Protein AF-E3FWV7-F1 (afdb_monomer_lite)

pLDDT: mean 89.06, std 5.5, range [59.69, 96.38]

Organism: Stigmatella aurantiaca (strain DW4/3-1) (NCBI:txid378806)

Radius of gyration: 16.83 Å; chains: 1; bounding box: 37×38×39 Å

Foldseek 3Di:
DVVVVVVVVVVVVCCCVVPPVNCLVLVVVLVVVPVCSVVVVVVCVVVVVVVVVVVVVVLVVVVVVDPPVVVVVVVVVVVVVVVVVSVVVVVVVVVVPDD

Sequence (99 aa):
MTLAALAGLRSGALHAVSGPDHLLSLAPLSLRIHRRAWRVGLLWGVGHSLGTLACAAAVVWVASMLELAVLSTWGDRLAGGALLVTGAMGLLRWRAYRP

Secondary structure (DSSP, 8-state):
-HHHHHHHHHHHHHHHHH-HHHHHHHHHHHHHHGGGHHHHHHHHHHHHHHHHHHHHHHHHHHHTTS-HHHHHHHHHHHHHHHHHHHHHHHHHHHHHT--

InterPro domains:
  IPR052776 Chloroplast-associated Reproductive Support & Metal Ion Transport [PTHR33876] (5-91)

Structure (mmCIF, N/CA/C/O backbone):
data_AF-E3FWV7-F1
#
_entry.id   AF-E3FWV7-F1
#
loop_
_atom_site.group_PDB
_atom_site.id
_atom_site.type_symbol
_atom_site.label_atom_id
_atom_site.label_alt_id
_atom_site.label_comp_id
_atom_site.label_asym_id
_atom_site.label_entity_id
_atom_site.label_seq_id
_atom_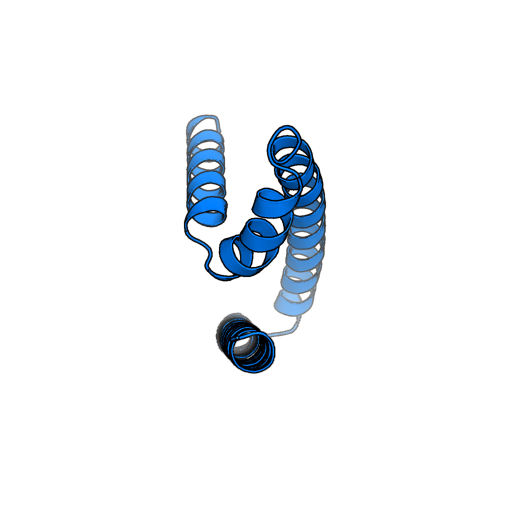site.pdbx_PDB_ins_code
_atom_site.Cartn_x
_atom_site.Cartn_y
_atom_site.Cartn_z
_atom_site.occupancy
_atom_site.B_iso_or_equiv
_atom_site.auth_seq_id
_atom_site.auth_comp_id
_atom_site.auth_asym_id
_atom_site.auth_atom_id
_atom_site.pdbx_PDB_model_num
ATOM 1 N N . MET A 1 1 ? 1.062 18.294 -16.464 1.00 78.44 1 MET A N 1
ATOM 2 C CA . MET A 1 1 ? 1.461 17.841 -15.108 1.00 78.44 1 MET A CA 1
ATOM 3 C C . MET A 1 1 ? 0.286 17.740 -14.132 1.00 78.44 1 MET A C 1
ATOM 5 O O . MET A 1 1 ? 0.198 16.744 -13.431 1.00 78.44 1 MET A O 1
ATOM 9 N N . THR A 1 2 ? -0.651 18.693 -14.114 1.00 90.81 2 THR A N 1
ATOM 10 C CA . THR A 1 2 ? -1.845 18.684 -13.237 1.00 90.81 2 THR A CA 1
ATOM 11 C C . THR A 1 2 ? -2.744 17.450 -13.398 1.00 90.81 2 THR A C 1
ATOM 13 O O . THR A 1 2 ? -3.113 16.829 -12.406 1.00 90.81 2 THR A O 1
ATOM 16 N N . LEU A 1 3 ? -3.043 17.044 -14.637 1.00 93.88 3 LEU A N 1
ATOM 17 C CA . LEU A 1 3 ? -3.825 15.830 -14.931 1.00 93.88 3 LEU A CA 1
ATOM 18 C C . LEU A 1 3 ? -3.170 14.553 -14.384 1.00 93.88 3 LEU A C 1
ATOM 20 O O . LEU A 1 3 ? -3.845 13.731 -13.773 1.00 93.88 3 LEU A O 1
ATOM 24 N N . ALA A 1 4 ? -1.853 14.412 -14.557 1.00 92.31 4 ALA A N 1
ATOM 25 C CA . ALA A 1 4 ? -1.100 13.262 -14.057 1.00 92.31 4 ALA A CA 1
ATOM 26 C C . ALA A 1 4 ? -1.081 13.221 -12.522 1.00 92.31 4 ALA A C 1
ATOM 28 O O . ALA A 1 4 ? -1.302 12.166 -11.934 1.00 92.31 4 ALA A O 1
ATOM 29 N N . ALA A 1 5 ? -0.897 14.374 -11.871 1.00 92.75 5 ALA A N 1
ATOM 30 C CA . ALA A 1 5 ? -0.966 14.475 -10.416 1.00 92.75 5 ALA A CA 1
ATOM 31 C C . A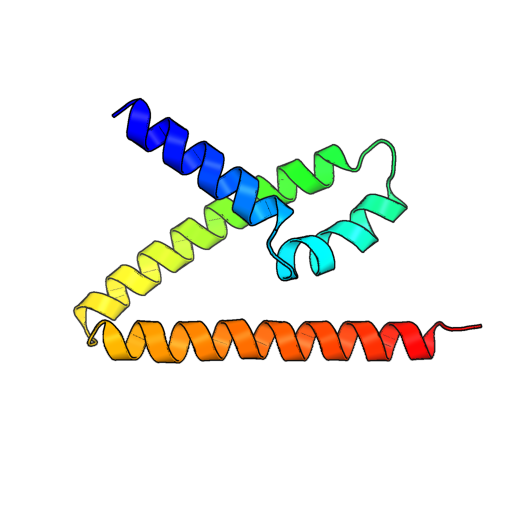LA A 1 5 ? -2.352 14.072 -9.885 1.00 92.75 5 ALA A C 1
ATOM 33 O O . ALA A 1 5 ? -2.447 13.307 -8.929 1.00 92.75 5 ALA A O 1
ATOM 34 N N . LEU A 1 6 ? -3.428 14.523 -10.540 1.00 95.50 6 LEU A N 1
ATOM 35 C CA . LEU A 1 6 ? -4.794 14.160 -10.161 1.00 95.50 6 LEU A CA 1
ATOM 36 C C . LEU A 1 6 ? -5.081 12.669 -10.383 1.00 95.50 6 LEU A C 1
ATOM 38 O O . LEU A 1 6 ? -5.724 12.039 -9.544 1.00 95.50 6 LEU A O 1
ATOM 42 N N . ALA A 1 7 ? -4.601 12.098 -11.489 1.00 94.19 7 ALA A N 1
ATOM 43 C CA . ALA A 1 7 ? -4.716 10.669 -11.761 1.00 94.19 7 ALA A CA 1
ATOM 44 C C . ALA A 1 7 ? -3.972 9.836 -10.707 1.00 94.19 7 ALA A C 1
ATOM 46 O O . ALA A 1 7 ? -4.535 8.874 -10.188 1.00 94.19 7 ALA A O 1
ATOM 47 N N . GLY A 1 8 ? -2.757 10.246 -10.329 1.00 91.44 8 GLY A N 1
ATOM 48 C CA . GLY A 1 8 ? -1.987 9.617 -9.256 1.00 91.44 8 GLY A CA 1
ATOM 49 C C . GLY A 1 8 ? -2.697 9.691 -7.904 1.00 91.44 8 GLY A C 1
ATOM 50 O O . GLY A 1 8 ? -2.839 8.673 -7.236 1.00 91.44 8 GLY A O 1
ATOM 51 N N . LEU A 1 9 ? -3.227 10.864 -7.540 1.00 91.25 9 LEU A N 1
ATOM 52 C CA . LEU A 1 9 ? -4.015 11.056 -6.316 1.00 91.25 9 LEU A CA 1
ATOM 53 C C . LEU A 1 9 ? -5.242 10.140 -6.272 1.00 91.25 9 LEU A C 1
ATOM 55 O O . LEU A 1 9 ? -5.485 9.478 -5.266 1.00 91.25 9 LEU A O 1
ATOM 59 N N . ARG A 1 10 ? -6.002 10.079 -7.371 1.00 94.75 10 ARG A N 1
ATOM 60 C CA . ARG A 1 10 ? -7.182 9.211 -7.480 1.00 94.75 10 ARG A CA 1
ATOM 61 C C . ARG A 1 10 ? -6.807 7.738 -7.403 1.00 94.75 10 ARG A C 1
ATOM 63 O O . ARG A 1 10 ? -7.448 7.001 -6.666 1.00 94.75 10 ARG A O 1
ATOM 70 N N . SER A 1 11 ? -5.774 7.324 -8.131 1.00 93.44 11 SER A N 1
ATOM 71 C CA . SER A 1 11 ? -5.284 5.945 -8.118 1.00 93.44 11 SER A CA 1
ATOM 72 C C . SER A 1 11 ? -4.824 5.532 -6.719 1.00 93.44 11 SER A C 1
ATOM 74 O O . SER A 1 11 ? -5.254 4.500 -6.216 1.00 93.44 11 SER A O 1
ATOM 76 N N . GLY A 1 12 ? -4.044 6.378 -6.038 1.00 90.06 12 GLY A N 1
ATOM 77 C CA . GLY A 1 12 ? -3.593 6.127 -4.669 1.00 90.06 12 GLY A CA 1
ATOM 78 C C . GLY A 1 12 ? -4.744 6.054 -3.664 1.00 90.06 12 GLY A C 1
ATOM 79 O O . GLY A 1 12 ? -4.765 5.159 -2.822 1.00 90.06 12 GLY A O 1
ATOM 80 N N . ALA A 1 13 ? -5.735 6.945 -3.777 1.00 90.50 13 ALA A N 1
ATOM 81 C CA . ALA A 1 13 ? -6.932 6.900 -2.938 1.00 90.50 13 ALA A CA 1
ATOM 82 C C . ALA A 1 13 ? -7.750 5.620 -3.174 1.00 90.50 13 ALA A C 1
ATOM 84 O O . ALA A 1 13 ? -8.166 4.980 -2.212 1.00 90.50 13 ALA A O 1
ATOM 85 N N . LEU A 1 14 ? -7.947 5.226 -4.437 1.00 91.75 14 LEU A N 1
ATOM 86 C CA . LEU A 1 14 ? -8.633 3.982 -4.785 1.00 91.75 14 LEU A CA 1
ATOM 87 C C . LEU A 1 14 ? -7.876 2.771 -4.238 1.00 91.75 14 LEU A C 1
ATOM 89 O O . LEU A 1 14 ? -8.478 1.969 -3.536 1.00 91.75 14 LEU A O 1
ATOM 93 N N . HIS A 1 15 ? -6.565 2.691 -4.473 1.00 89.75 15 HIS A N 1
ATOM 94 C CA . HIS A 1 15 ? -5.706 1.618 -3.978 1.00 89.75 15 HIS A CA 1
ATOM 95 C C . HIS A 1 15 ? -5.782 1.466 -2.454 1.00 89.75 15 HIS A C 1
ATOM 97 O O . HIS A 1 15 ? -5.994 0.360 -1.967 1.00 89.75 15 HIS A O 1
ATOM 103 N N . ALA A 1 16 ? -5.701 2.566 -1.701 1.00 87.31 16 ALA A N 1
ATOM 104 C CA . ALA A 1 16 ? -5.771 2.525 -0.242 1.00 87.31 16 ALA A CA 1
ATOM 105 C C . ALA A 1 16 ? -7.113 1.987 0.293 1.00 87.31 16 ALA A C 1
ATOM 107 O O . ALA A 1 16 ? -7.149 1.400 1.373 1.00 87.31 16 ALA A O 1
ATOM 108 N N . VAL A 1 17 ? -8.214 2.189 -0.443 1.00 86.62 17 VAL A N 1
ATOM 109 C CA . VAL A 1 17 ? -9.556 1.718 -0.055 1.00 86.62 17 VAL A CA 1
ATOM 110 C C . VAL A 1 17 ? -9.841 0.308 -0.583 1.00 86.62 17 VAL A C 1
ATOM 112 O O . VAL A 1 17 ? -10.546 -0.456 0.072 1.00 86.62 17 VAL A O 1
ATOM 115 N N . SER A 1 18 ? -9.306 -0.051 -1.753 1.00 86.88 18 SER A N 1
ATOM 116 C CA . SER A 1 18 ? -9.547 -1.344 -2.404 1.00 86.88 18 SER A CA 1
ATOM 117 C C . SER A 1 18 ? -8.526 -2.423 -2.040 1.00 86.88 18 SER A C 1
ATOM 119 O O . SER A 1 18 ? -8.773 -3.598 -2.299 1.00 86.88 18 SER A O 1
ATOM 121 N N . GLY A 1 19 ? -7.369 -2.041 -1.496 1.00 85.31 19 GLY A N 1
ATOM 122 C CA . GLY A 1 19 ? -6.276 -2.945 -1.165 1.00 85.31 19 GLY A CA 1
ATOM 123 C C . GLY A 1 19 ? -6.641 -3.871 0.002 1.00 85.31 19 GLY A C 1
ATOM 124 O O . GLY A 1 19 ? -6.846 -3.387 1.122 1.00 85.31 19 GLY A O 1
ATOM 125 N N . PRO A 1 20 ? -6.732 -5.197 -0.206 1.00 83.69 20 PRO A N 1
ATOM 126 C CA . PRO A 1 20 ? -7.125 -6.124 0.853 1.00 83.69 20 PRO A CA 1
ATOM 127 C C . PRO A 1 20 ? -6.140 -6.125 2.034 1.00 83.69 20 PRO A C 1
ATOM 129 O O . PRO A 1 20 ? -6.560 -6.255 3.180 1.00 83.69 20 PRO A O 1
ATOM 132 N N . ASP A 1 21 ? -4.850 -5.906 1.791 1.00 84.50 21 ASP A N 1
ATOM 133 C CA . ASP A 1 21 ? -3.800 -5.733 2.802 1.00 84.50 21 ASP A CA 1
ATOM 134 C C . ASP A 1 21 ? -3.987 -4.474 3.667 1.00 84.50 21 ASP A C 1
ATOM 136 O O . ASP A 1 21 ? -3.735 -4.497 4.879 1.00 84.50 21 ASP A O 1
ATOM 140 N N . HIS A 1 22 ? -4.503 -3.391 3.088 1.00 87.00 22 HIS A N 1
ATOM 141 C CA . HIS A 1 22 ? -4.803 -2.150 3.805 1.00 87.00 22 HIS A CA 1
ATOM 142 C C . HIS A 1 22 ? -6.001 -2.342 4.733 1.00 87.00 22 HIS A C 1
ATOM 144 O O . HIS A 1 22 ? -5.956 -1.982 5.911 1.00 87.00 22 HIS A O 1
ATOM 150 N N . LEU A 1 23 ? -7.060 -2.977 4.224 1.00 80.00 23 LEU A N 1
ATOM 151 C CA . LEU A 1 23 ? -8.248 -3.296 5.012 1.00 80.00 23 LEU A CA 1
ATOM 152 C C . LEU A 1 23 ? -7.909 -4.251 6.163 1.00 80.00 23 LEU A C 1
ATOM 154 O O . LEU A 1 23 ? -8.299 -3.996 7.303 1.00 80.00 23 LEU A O 1
ATOM 158 N N . LEU A 1 24 ? -7.133 -5.307 5.896 1.00 79.19 24 LEU A N 1
ATOM 159 C CA . LEU A 1 24 ? -6.721 -6.287 6.907 1.00 79.19 24 LEU A CA 1
ATOM 160 C C . LEU A 1 24 ? -5.861 -5.670 8.018 1.00 79.19 24 LEU A C 1
ATOM 162 O O . LEU A 1 24 ? -6.013 -6.038 9.184 1.00 79.19 24 LEU A O 1
ATOM 166 N N . SER A 1 25 ? -4.972 -4.732 7.682 1.00 80.62 25 SER A N 1
ATOM 167 C CA . SER A 1 25 ? -4.078 -4.101 8.660 1.00 80.62 25 SER A CA 1
ATOM 168 C C . SER A 1 25 ? -4.750 -2.971 9.448 1.00 80.62 25 SER A C 1
ATOM 170 O O . SER A 1 25 ? -4.542 -2.859 10.658 1.00 80.62 25 SER A O 1
ATOM 172 N N . LEU A 1 26 ? -5.589 -2.152 8.806 1.00 84.44 26 LEU A N 1
ATOM 173 C CA . LEU A 1 26 ? -6.151 -0.946 9.420 1.00 84.44 26 LEU A CA 1
ATOM 174 C C . LEU A 1 26 ? -7.518 -1.137 10.054 1.00 84.44 26 LEU A C 1
ATOM 176 O O . LEU A 1 26 ? -7.804 -0.443 11.034 1.00 84.44 26 LEU A O 1
ATOM 180 N N . ALA A 1 27 ? -8.366 -2.028 9.535 1.00 83.69 27 ALA A N 1
ATOM 181 C CA . ALA A 1 27 ? -9.727 -2.173 10.047 1.00 83.69 27 ALA A CA 1
ATOM 182 C C . ALA A 1 27 ? -9.750 -2.594 11.530 1.00 83.69 27 ALA A C 1
ATOM 184 O O . ALA A 1 27 ? -10.400 -1.900 12.316 1.00 83.69 27 ALA A O 1
ATOM 185 N N . PRO A 1 28 ? -8.995 -3.618 11.985 1.00 82.56 28 PRO A N 1
ATOM 186 C CA . PRO A 1 28 ? -9.027 -4.030 13.391 1.00 82.56 28 PRO A CA 1
ATOM 187 C C . PRO A 1 28 ? -8.528 -2.937 14.342 1.00 82.56 28 PRO A C 1
ATOM 189 O O . PRO A 1 28 ? -9.072 -2.754 15.429 1.00 82.56 28 PRO A O 1
ATOM 192 N N . LEU A 1 29 ? -7.498 -2.188 13.935 1.00 83.69 29 LEU A N 1
ATOM 193 C CA . LEU A 1 29 ? -6.946 -1.083 14.719 1.00 83.69 29 LEU A CA 1
ATOM 194 C C . LEU A 1 29 ? -7.929 0.086 14.778 1.00 83.69 29 LEU A C 1
ATOM 196 O O . LEU A 1 29 ? -8.260 0.541 15.871 1.00 83.69 29 LEU A O 1
ATOM 200 N N . SER A 1 30 ? -8.446 0.523 13.630 1.00 85.75 30 SER A N 1
ATOM 201 C CA . SER A 1 30 ? -9.390 1.641 13.509 1.00 85.75 30 SER A CA 1
ATOM 202 C C . SER A 1 30 ? -10.678 1.407 14.296 1.00 85.75 30 SER A C 1
ATOM 204 O O . SER A 1 30 ? -11.144 2.316 14.987 1.00 85.75 30 SER A O 1
ATOM 206 N N . LEU A 1 31 ? -11.202 0.176 14.271 1.00 85.62 31 LEU A N 1
ATOM 207 C CA . LEU A 1 31 ? -12.394 -0.216 15.025 1.00 85.62 31 LEU A CA 1
ATOM 208 C C . LEU A 1 31 ? -12.191 -0.167 16.545 1.00 85.62 31 LEU A C 1
ATOM 210 O O . LEU A 1 31 ? -13.163 -0.041 17.273 1.00 85.62 31 LEU A O 1
ATOM 214 N N . ARG A 1 32 ? -10.958 -0.222 17.066 1.00 83.12 32 ARG A N 1
ATOM 215 C CA . ARG A 1 32 ? -10.716 -0.112 18.519 1.00 83.12 32 ARG A CA 1
ATOM 216 C C . ARG A 1 32 ? -10.706 1.336 19.005 1.00 83.12 32 ARG A C 1
ATOM 218 O O . ARG A 1 32 ? -11.206 1.628 20.086 1.00 83.12 32 ARG A O 1
ATOM 225 N N . ILE A 1 33 ? -10.157 2.255 18.215 1.00 82.38 33 ILE A N 1
ATOM 226 C CA . ILE A 1 33 ? -9.905 3.654 18.618 1.00 82.38 33 ILE A CA 1
ATOM 227 C C . ILE A 1 33 ? -10.956 4.661 18.123 1.00 82.38 33 ILE A C 1
ATOM 229 O O . ILE A 1 33 ? -10.836 5.848 18.442 1.00 82.38 33 ILE A O 1
ATOM 233 N N . HIS A 1 34 ? -11.974 4.209 17.376 1.00 81.81 34 HIS A N 1
ATOM 234 C CA . HIS A 1 34 ? -13.174 4.948 16.946 1.00 81.81 34 HIS A CA 1
ATOM 235 C C . HIS A 1 34 ? -12.901 6.424 16.578 1.00 81.81 34 HIS A C 1
ATOM 237 O O . HIS A 1 34 ? -12.457 6.726 15.472 1.00 81.81 34 HIS A O 1
ATOM 243 N N . ARG A 1 35 ? -13.086 7.361 17.525 1.00 81.62 35 ARG A N 1
ATOM 244 C CA . ARG A 1 35 ? -12.930 8.820 17.335 1.00 81.62 35 ARG A CA 1
ATOM 245 C C . ARG A 1 35 ? -11.542 9.266 16.849 1.00 81.62 35 ARG A C 1
ATOM 247 O O . ARG A 1 35 ? -11.408 10.378 16.346 1.00 81.62 35 ARG A O 1
ATOM 254 N N . ARG A 1 36 ? -10.501 8.444 17.016 1.00 87.75 36 ARG A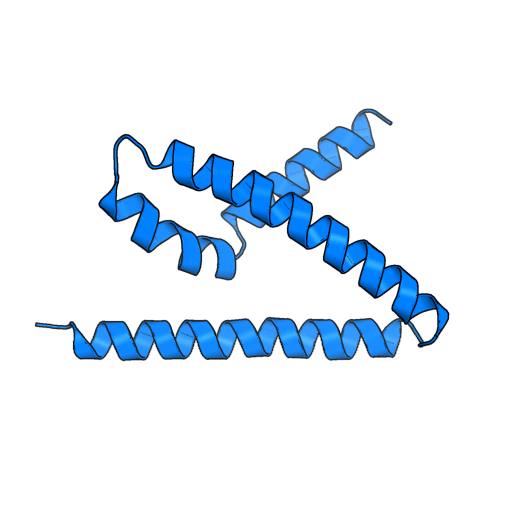 N 1
ATOM 255 C CA . ARG A 1 36 ? -9.119 8.751 16.596 1.00 87.75 36 ARG A CA 1
ATOM 256 C C . ARG A 1 36 ? -8.643 7.923 15.397 1.00 87.75 36 ARG A C 1
ATOM 258 O O . ARG A 1 36 ? -7.462 7.995 15.070 1.00 87.75 36 ARG A O 1
ATOM 265 N N . ALA A 1 37 ? -9.528 7.179 14.727 1.00 86.50 37 ALA A N 1
ATOM 266 C CA . ALA A 1 37 ? -9.172 6.336 13.579 1.00 86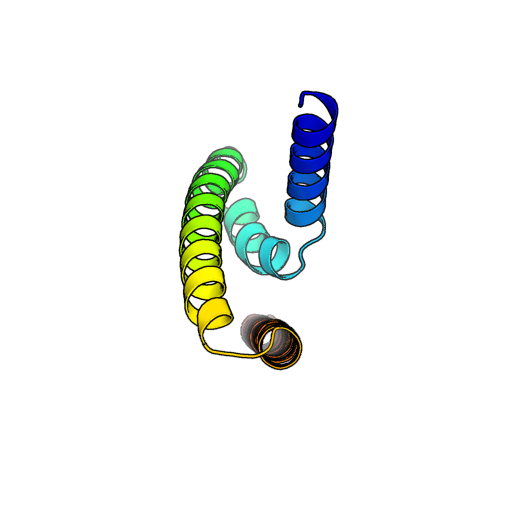.50 37 ALA A CA 1
ATOM 267 C C . ALA A 1 37 ? -8.484 7.116 12.439 1.00 86.50 37 ALA A C 1
ATOM 269 O O . ALA A 1 37 ? -7.561 6.603 11.812 1.00 86.50 37 ALA A O 1
ATOM 270 N N . TRP A 1 38 ? -8.835 8.393 12.245 1.00 87.81 38 TRP A N 1
ATOM 271 C CA . TRP A 1 38 ? -8.176 9.269 11.267 1.00 87.81 38 TRP A CA 1
ATOM 272 C C . TRP A 1 38 ? -6.664 9.417 11.508 1.00 87.81 38 TRP A C 1
ATOM 274 O O . TRP A 1 38 ? -5.902 9.507 10.551 1.00 87.81 38 TRP A O 1
ATOM 284 N N . ARG A 1 39 ? -6.200 9.382 12.770 1.00 90.25 39 ARG A N 1
ATOM 285 C CA . ARG A 1 39 ? -4.762 9.446 13.099 1.00 90.25 39 ARG A CA 1
ATOM 286 C C . ARG A 1 39 ? -4.032 8.188 12.655 1.00 90.25 39 ARG A C 1
ATOM 288 O O . ARG A 1 39 ? -2.901 8.284 12.195 1.00 90.25 39 ARG A O 1
ATOM 295 N N . VAL A 1 40 ? -4.678 7.029 12.791 1.00 89.56 40 VAL A N 1
ATOM 296 C CA . VAL A 1 40 ? -4.136 5.763 12.286 1.00 89.56 40 VAL A CA 1
ATOM 297 C C . VAL A 1 40 ? -4.051 5.803 10.769 1.00 89.56 40 VAL A C 1
ATOM 299 O O . VAL A 1 40 ? -2.990 5.498 10.245 1.00 89.56 40 VAL A O 1
ATOM 302 N N . GLY A 1 41 ? -5.092 6.286 10.084 1.00 88.31 41 GLY A N 1
ATOM 303 C CA . GLY A 1 41 ? -5.060 6.484 8.633 1.00 88.31 41 GLY A CA 1
ATOM 304 C C . GLY A 1 41 ? -3.940 7.424 8.169 1.00 88.31 41 GLY A C 1
ATOM 305 O O . GLY A 1 41 ? -3.218 7.090 7.236 1.00 88.31 41 GLY A O 1
ATOM 306 N N . LEU A 1 42 ? -3.737 8.564 8.841 1.00 90.44 42 LEU A N 1
ATOM 307 C CA . LEU A 1 42 ? -2.667 9.510 8.492 1.00 90.44 42 LEU A CA 1
ATOM 308 C C . LEU A 1 42 ? -1.265 8.936 8.714 1.00 90.44 42 LEU A C 1
ATOM 310 O O . LEU A 1 42 ? -0.429 9.009 7.818 1.00 90.44 42 LEU A O 1
ATOM 314 N N . LEU A 1 43 ? -1.000 8.369 9.896 1.00 92.50 43 LEU A N 1
ATOM 315 C CA . LEU A 1 43 ? 0.308 7.782 10.207 1.00 92.50 43 LEU A CA 1
ATOM 316 C C . LEU A 1 43 ? 0.617 6.606 9.282 1.00 92.50 43 LEU A C 1
ATOM 318 O O . LEU A 1 43 ? 1.739 6.479 8.795 1.00 92.50 43 LEU A O 1
ATOM 322 N N . TRP A 1 44 ? -0.396 5.785 9.005 1.00 91.12 44 TRP A N 1
ATOM 323 C CA . TRP A 1 44 ? -0.300 4.716 8.029 1.00 91.12 44 TRP A CA 1
ATOM 324 C C . TRP A 1 44 ? 0.015 5.257 6.631 1.00 91.12 44 TRP A C 1
ATOM 326 O O . TRP A 1 44 ? 0.958 4.779 6.014 1.00 91.12 44 TRP A O 1
ATOM 336 N N . GLY A 1 45 ? -0.700 6.280 6.151 1.00 91.31 45 GLY A N 1
ATOM 337 C CA . GLY A 1 45 ? -0.485 6.848 4.818 1.00 91.31 45 GLY A CA 1
ATOM 338 C C . GLY A 1 45 ? 0.921 7.423 4.635 1.00 91.31 45 GLY A C 1
ATOM 339 O O . GLY A 1 45 ? 1.548 7.192 3.600 1.00 91.31 45 GLY A O 1
ATOM 340 N N . VAL A 1 46 ? 1.455 8.105 5.655 1.00 94.00 46 VAL A N 1
ATOM 341 C CA . VAL A 1 46 ? 2.844 8.600 5.657 1.00 94.00 46 VAL A CA 1
ATOM 342 C C . VAL A 1 46 ? 3.834 7.438 5.616 1.00 94.00 46 VAL A C 1
ATOM 344 O O . VAL A 1 46 ? 4.701 7.407 4.744 1.00 94.00 46 VAL A O 1
ATOM 347 N N . GLY A 1 47 ? 3.694 6.465 6.521 1.00 94.00 47 GLY A N 1
ATOM 348 C CA . GLY A 1 47 ? 4.590 5.309 6.580 1.00 94.00 47 GLY A CA 1
ATOM 349 C C . GLY A 1 47 ? 4.559 4.474 5.299 1.00 94.00 47 GLY A C 1
ATOM 350 O O . GLY A 1 47 ? 5.608 4.110 4.775 1.00 94.00 47 GLY A O 1
ATOM 351 N N . HIS A 1 48 ? 3.367 4.237 4.753 1.00 91.94 48 HIS A N 1
ATOM 352 C CA . HIS A 1 48 ? 3.171 3.520 3.500 1.00 91.94 48 HIS A CA 1
ATOM 353 C C . HIS A 1 48 ? 3.804 4.268 2.324 1.00 91.94 48 HIS A C 1
ATOM 355 O O . HIS A 1 48 ? 4.549 3.666 1.563 1.00 91.94 48 HIS A O 1
ATOM 361 N N . SER A 1 49 ? 3.595 5.583 2.207 1.00 92.75 49 SER A N 1
ATOM 362 C CA . SER A 1 49 ? 4.191 6.377 1.121 1.00 92.75 49 SER A CA 1
ATOM 363 C C . SER A 1 49 ? 5.722 6.356 1.168 1.00 92.75 49 SER A C 1
ATOM 365 O O . SER A 1 49 ? 6.367 6.159 0.141 1.00 92.75 49 SER A O 1
ATOM 367 N N . LEU A 1 50 ? 6.313 6.511 2.359 1.00 96.00 50 LEU A N 1
ATOM 368 C CA . LEU A 1 50 ? 7.766 6.438 2.547 1.00 96.00 50 LEU A CA 1
ATOM 369 C C . LEU A 1 50 ? 8.314 5.039 2.234 1.00 96.00 50 LEU A C 1
ATOM 371 O O . LEU A 1 50 ? 9.326 4.919 1.545 1.00 96.00 50 LEU A O 1
ATOM 375 N N . GLY A 1 51 ? 7.629 3.989 2.694 1.00 94.69 51 GLY A N 1
ATOM 376 C CA . GLY A 1 51 ? 7.985 2.604 2.391 1.00 94.69 51 GLY A CA 1
ATOM 377 C C . GLY A 1 51 ? 7.925 2.308 0.893 1.00 94.69 51 GLY A C 1
ATOM 378 O O . GLY A 1 51 ? 8.880 1.775 0.338 1.00 94.69 51 GLY A O 1
ATOM 379 N N . THR A 1 52 ? 6.857 2.732 0.216 1.00 92.81 52 THR A N 1
ATOM 380 C CA . THR A 1 52 ? 6.693 2.570 -1.234 1.00 92.81 52 THR A CA 1
ATOM 381 C C . THR A 1 52 ? 7.774 3.315 -2.012 1.00 92.81 52 THR A C 1
ATOM 383 O O . THR A 1 52 ? 8.308 2.759 -2.967 1.00 92.81 52 THR A O 1
ATOM 386 N N . LEU A 1 53 ? 8.162 4.527 -1.598 1.00 95.19 53 LEU A N 1
ATOM 387 C CA . LEU A 1 53 ? 9.279 5.251 -2.218 1.00 95.19 53 LEU A CA 1
ATOM 388 C C . LEU A 1 53 ? 10.609 4.502 -2.059 1.00 95.19 53 LEU A C 1
ATOM 390 O O . LEU A 1 53 ? 11.355 4.373 -3.029 1.00 95.19 53 LEU A O 1
ATOM 394 N N . ALA A 1 54 ? 10.890 3.974 -0.866 1.00 96.38 54 ALA A N 1
ATOM 395 C CA . ALA A 1 54 ? 12.093 3.183 -0.620 1.00 96.38 54 ALA A CA 1
ATOM 396 C C . ALA A 1 54 ? 12.103 1.885 -1.449 1.00 96.38 54 ALA A C 1
ATOM 398 O O . ALA A 1 54 ? 13.100 1.570 -2.098 1.00 96.38 54 ALA A O 1
ATOM 399 N N . CYS A 1 55 ? 10.979 1.164 -1.490 1.00 92.00 55 CYS A N 1
ATOM 400 C CA . CYS A 1 55 ? 10.815 -0.027 -2.321 1.00 92.00 55 CYS A CA 1
ATOM 401 C C . CYS A 1 55 ? 10.956 0.292 -3.811 1.00 92.00 55 CYS A C 1
ATOM 403 O O . CYS A 1 55 ? 11.648 -0.436 -4.513 1.00 92.00 55 CYS A O 1
ATOM 405 N N . ALA A 1 56 ? 10.358 1.381 -4.296 1.00 92.38 56 ALA A N 1
ATOM 406 C CA . ALA A 1 56 ? 10.479 1.804 -5.687 1.00 92.38 56 ALA A CA 1
ATOM 407 C C . ALA A 1 56 ? 11.937 2.112 -6.052 1.00 92.38 56 ALA A C 1
ATOM 409 O O . ALA A 1 56 ? 12.411 1.650 -7.086 1.00 92.38 56 ALA A O 1
ATOM 410 N N . ALA A 1 57 ? 12.672 2.817 -5.187 1.00 95.12 57 ALA A N 1
ATOM 411 C CA . ALA A 1 57 ? 14.097 3.070 -5.389 1.00 95.12 57 ALA A CA 1
ATOM 412 C C . ALA A 1 57 ? 14.906 1.762 -5.457 1.00 95.12 57 ALA A C 1
ATOM 414 O O . ALA A 1 57 ? 15.727 1.591 -6.358 1.00 95.12 57 ALA A O 1
ATOM 415 N N . ALA A 1 58 ? 14.632 0.812 -4.557 1.00 92.31 58 ALA A N 1
ATOM 416 C CA . ALA A 1 58 ? 15.275 -0.499 -4.567 1.00 92.31 58 ALA A CA 1
ATOM 417 C C . ALA A 1 58 ? 14.936 -1.302 -5.833 1.00 92.31 58 ALA A C 1
ATOM 419 O O . ALA A 1 58 ? 15.829 -1.867 -6.456 1.00 92.31 58 ALA A O 1
ATOM 420 N N . VAL A 1 59 ? 13.669 -1.321 -6.254 1.00 90.44 59 VAL A N 1
ATOM 421 C CA . VAL A 1 59 ? 13.232 -2.015 -7.473 1.00 90.44 59 VAL A CA 1
ATOM 422 C C . VAL A 1 59 ? 13.874 -1.402 -8.709 1.00 90.44 59 VAL A C 1
ATOM 424 O O . VAL A 1 59 ? 14.351 -2.149 -9.551 1.00 90.44 59 VAL A O 1
ATOM 427 N N . VAL A 1 60 ? 13.946 -0.072 -8.814 1.00 92.25 60 VAL A N 1
ATOM 428 C CA . VAL A 1 60 ? 14.639 0.605 -9.923 1.00 92.25 60 VAL A CA 1
ATOM 429 C C . VAL A 1 60 ? 16.121 0.233 -9.945 1.00 92.25 60 VAL A C 1
ATOM 431 O O . VAL A 1 60 ? 16.669 -0.040 -11.011 1.00 92.25 60 VAL A O 1
ATOM 434 N N . TRP A 1 61 ? 16.763 0.164 -8.778 1.00 92.69 61 TRP A N 1
ATOM 435 C CA . TRP A 1 61 ? 18.152 -0.270 -8.678 1.00 92.69 61 TRP A CA 1
ATOM 436 C C . TRP A 1 61 ? 18.332 -1.725 -9.131 1.00 92.69 61 TRP A C 1
ATOM 438 O O . TRP A 1 61 ? 19.184 -1.998 -9.971 1.00 92.69 61 TRP A O 1
ATOM 448 N N . VAL A 1 62 ? 17.493 -2.656 -8.675 1.00 90.50 62 VAL A N 1
ATOM 449 C CA . VAL A 1 62 ? 17.560 -4.063 -9.108 1.00 90.50 62 VAL A CA 1
ATOM 450 C C . VAL A 1 62 ? 17.181 -4.228 -10.586 1.00 90.50 62 VAL A C 1
ATOM 452 O O . VAL A 1 62 ? 17.773 -5.047 -11.284 1.00 90.50 62 VAL A O 1
ATOM 455 N N . ALA A 1 63 ? 16.245 -3.429 -11.102 1.00 89.94 63 ALA A N 1
ATOM 456 C CA . ALA A 1 63 ? 15.849 -3.428 -12.512 1.00 89.94 63 ALA A CA 1
ATOM 457 C C . ALA A 1 63 ? 16.980 -2.993 -13.450 1.00 89.94 63 ALA A C 1
ATOM 459 O O . ALA A 1 63 ? 16.926 -3.290 -14.638 1.00 89.94 63 ALA A O 1
ATOM 460 N N . SER A 1 64 ? 18.027 -2.341 -12.931 1.00 91.31 64 SER A N 1
ATOM 461 C CA . SER A 1 64 ? 19.252 -2.098 -13.702 1.00 91.31 64 SER A CA 1
ATOM 462 C C . SER A 1 64 ? 20.100 -3.361 -13.921 1.00 91.31 64 SER A C 1
ATOM 464 O O . SER A 1 64 ? 20.993 -3.354 -14.762 1.00 91.31 64 SER A O 1
ATOM 466 N N . MET A 1 65 ? 19.820 -4.442 -13.183 1.00 92.19 65 MET A N 1
ATOM 467 C CA . MET A 1 65 ? 20.593 -5.690 -13.174 1.00 92.19 65 MET A CA 1
ATOM 468 C C . MET A 1 65 ? 19.809 -6.903 -13.692 1.00 92.19 65 MET A C 1
ATOM 470 O O . MET A 1 65 ? 20.416 -7.908 -14.053 1.00 92.19 65 MET A O 1
ATOM 474 N N . LEU A 1 66 ? 18.474 -6.840 -13.695 1.00 91.19 66 LEU A N 1
ATOM 475 C CA . LEU A 1 66 ? 17.577 -7.943 -14.051 1.00 91.19 66 LEU A CA 1
ATOM 476 C C . LEU A 1 66 ? 16.559 -7.520 -15.112 1.00 91.19 66 LEU A C 1
ATOM 478 O O . LEU A 1 66 ? 16.176 -6.357 -15.202 1.00 91.19 66 LEU A O 1
ATOM 482 N N . GLU A 1 67 ? 16.042 -8.494 -15.860 1.00 90.50 67 GLU A N 1
ATOM 483 C CA . GLU A 1 67 ? 14.920 -8.266 -16.768 1.00 90.50 67 GLU A CA 1
ATOM 484 C C . GLU A 1 67 ? 13.633 -7.928 -16.003 1.00 90.50 67 GLU A C 1
ATOM 486 O O . GLU A 1 67 ? 13.273 -8.572 -15.011 1.00 90.50 67 GLU A O 1
ATOM 491 N N . LEU A 1 68 ? 12.884 -6.952 -16.521 1.00 87.56 68 LEU A N 1
ATOM 492 C CA . LEU A 1 68 ? 11.632 -6.485 -15.921 1.00 87.56 68 LEU A CA 1
ATOM 493 C C . LEU A 1 68 ? 10.607 -7.617 -15.730 1.00 87.56 68 LEU A C 1
ATOM 495 O O . LEU A 1 68 ? 9.889 -7.626 -14.734 1.00 87.56 68 LEU A O 1
ATOM 499 N N . ALA A 1 69 ? 10.576 -8.595 -16.641 1.00 90.38 69 ALA A N 1
ATOM 500 C CA . ALA A 1 69 ? 9.678 -9.747 -16.567 1.00 90.38 69 ALA A CA 1
ATOM 501 C C . ALA A 1 69 ? 9.953 -10.646 -15.348 1.00 90.38 69 ALA A C 1
ATOM 503 O O . ALA A 1 69 ? 9.029 -11.213 -14.758 1.00 90.38 69 ALA A O 1
ATOM 504 N N . VAL A 1 70 ? 11.221 -10.768 -14.941 1.00 90.44 70 VAL A N 1
ATOM 505 C CA . VAL A 1 70 ? 11.610 -11.529 -13.748 1.00 90.44 70 VAL A CA 1
ATOM 506 C C . VAL A 1 70 ? 11.137 -10.789 -12.500 1.00 90.44 70 VAL A C 1
ATOM 508 O O . VAL A 1 70 ? 10.518 -11.393 -11.622 1.00 90.44 70 VAL A O 1
ATOM 511 N N . LEU A 1 71 ? 11.362 -9.474 -12.449 1.00 89.00 71 LEU A N 1
ATOM 512 C CA . LEU A 1 71 ? 10.927 -8.630 -11.337 1.00 89.00 71 LEU A CA 1
ATOM 513 C C . LEU A 1 71 ? 9.409 -8.625 -11.162 1.00 89.00 71 LEU A C 1
ATOM 515 O O . LEU A 1 71 ? 8.941 -8.790 -10.038 1.00 89.00 71 LEU A O 1
ATOM 519 N N . SER A 1 72 ? 8.643 -8.495 -12.248 1.00 89.94 72 SER A N 1
ATOM 520 C CA . SER A 1 72 ? 7.179 -8.521 -12.178 1.00 89.94 72 SER A CA 1
ATOM 521 C C . SER A 1 72 ? 6.667 -9.883 -11.714 1.00 89.94 72 SER A C 1
ATOM 523 O O . SER A 1 72 ? 5.873 -9.960 -10.783 1.00 89.94 72 SER A O 1
ATOM 525 N N . THR A 1 73 ? 7.191 -10.974 -12.283 1.00 93.38 73 THR A N 1
ATOM 526 C CA . THR A 1 73 ? 6.743 -12.334 -11.947 1.00 93.38 73 THR A CA 1
ATOM 527 C C . THR A 1 73 ? 6.982 -12.667 -10.476 1.00 93.38 73 THR A C 1
ATOM 529 O O . THR A 1 73 ? 6.104 -13.219 -9.810 1.00 93.38 73 THR A O 1
ATOM 532 N N . TRP A 1 74 ? 8.169 -12.357 -9.950 1.00 93.88 74 TRP A N 1
ATOM 533 C CA . TRP A 1 74 ? 8.470 -12.611 -8.542 1.00 93.88 74 TRP A CA 1
ATOM 534 C C . TRP A 1 74 ? 7.769 -11.620 -7.615 1.00 93.88 74 TRP A C 1
ATOM 536 O O . TRP A 1 74 ? 7.280 -12.043 -6.571 1.00 93.88 74 TRP A O 1
ATOM 546 N N . GLY A 1 75 ? 7.654 -10.348 -8.003 1.00 90.56 75 GLY A N 1
ATOM 547 C CA . GLY A 1 75 ? 6.910 -9.337 -7.252 1.00 90.56 75 GLY A CA 1
ATOM 548 C C . GLY A 1 75 ? 5.456 -9.744 -7.020 1.00 90.56 75 GLY A C 1
ATOM 549 O O . GLY A 1 75 ? 5.011 -9.793 -5.874 1.00 90.56 75 GLY A O 1
ATOM 550 N N . ASP A 1 76 ? 4.754 -10.145 -8.081 1.00 92.31 76 ASP A N 1
ATOM 551 C CA . ASP A 1 76 ? 3.352 -10.566 -8.006 1.00 92.31 76 ASP A CA 1
ATOM 552 C C . ASP A 1 76 ? 3.176 -11.827 -7.150 1.00 92.31 76 ASP A C 1
ATOM 554 O O . ASP A 1 76 ? 2.265 -11.912 -6.323 1.00 92.31 76 ASP A O 1
ATOM 558 N N . ARG A 1 77 ? 4.083 -12.805 -7.289 1.00 94.94 77 ARG A N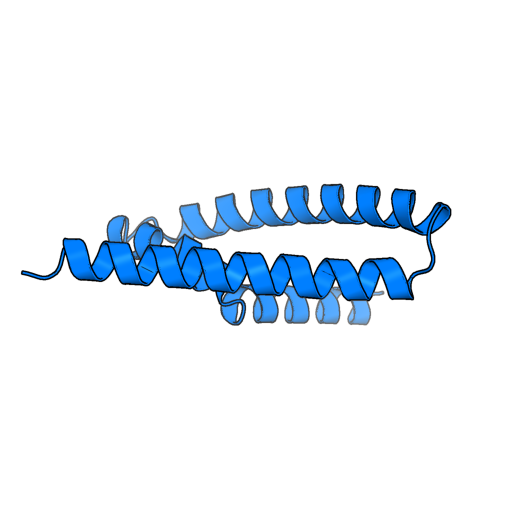 1
ATOM 559 C CA . ARG A 1 77 ? 4.062 -14.038 -6.484 1.00 94.94 77 ARG A CA 1
ATOM 560 C C . ARG A 1 77 ? 4.308 -13.765 -5.005 1.00 94.94 77 ARG A C 1
ATOM 562 O O . ARG A 1 77 ? 3.624 -14.345 -4.164 1.00 94.94 77 ARG A O 1
ATOM 569 N N . LEU A 1 78 ? 5.269 -12.900 -4.683 1.00 93.38 78 LEU A N 1
ATOM 570 C CA . LEU A 1 78 ? 5.583 -12.533 -3.303 1.00 93.38 78 LEU A CA 1
ATOM 571 C C . LEU A 1 78 ? 4.435 -11.742 -2.670 1.00 93.38 78 LEU A C 1
ATOM 573 O O . LEU A 1 78 ? 4.033 -12.060 -1.551 1.00 93.38 78 LEU A O 1
ATOM 577 N N . ALA A 1 79 ? 3.861 -10.776 -3.392 1.00 90.06 79 ALA A N 1
ATOM 578 C CA . ALA A 1 79 ? 2.705 -10.011 -2.930 1.00 90.06 79 ALA A CA 1
ATOM 579 C C . ALA A 1 79 ? 1.485 -10.918 -2.694 1.00 90.06 79 ALA A C 1
ATOM 581 O O . ALA A 1 79 ? 0.894 -10.902 -1.612 1.00 90.06 79 ALA A O 1
ATOM 582 N N . GLY A 1 80 ? 1.151 -11.777 -3.663 1.00 92.06 80 GLY A N 1
ATOM 583 C CA . GLY A 1 80 ? 0.068 -12.752 -3.529 1.00 92.06 80 GLY A CA 1
ATOM 584 C C . GLY A 1 80 ? 0.300 -13.737 -2.379 1.00 92.06 80 GLY A C 1
ATOM 585 O O . GLY A 1 80 ? -0.603 -13.989 -1.582 1.00 92.06 80 GLY A O 1
ATOM 586 N N . GLY A 1 81 ? 1.526 -14.243 -2.230 1.00 95.25 81 GLY A N 1
ATOM 587 C CA . GLY A 1 81 ? 1.911 -15.113 -1.118 1.00 95.25 81 GLY A CA 1
ATOM 588 C C . GLY A 1 81 ? 1.749 -14.437 0.246 1.00 95.25 81 GLY A C 1
ATOM 589 O O . GLY A 1 81 ? 1.169 -15.026 1.159 1.00 95.25 81 GLY A O 1
ATOM 590 N N . ALA A 1 82 ? 2.184 -13.181 0.380 1.00 90.88 82 ALA A N 1
ATOM 591 C CA . ALA A 1 82 ? 2.015 -12.404 1.606 1.00 90.88 82 ALA A CA 1
ATOM 592 C C . ALA A 1 82 ? 0.530 -12.204 1.964 1.00 90.88 82 ALA A C 1
ATOM 594 O O . ALA A 1 82 ? 0.153 -12.335 3.133 1.00 90.88 82 ALA A O 1
ATOM 595 N N . LEU A 1 83 ? -0.331 -11.960 0.970 1.00 90.00 83 LEU A N 1
ATOM 596 C CA . LEU A 1 83 ? -1.782 -11.862 1.164 1.00 90.00 83 LEU A CA 1
ATOM 597 C C . LEU A 1 83 ? -2.395 -13.185 1.640 1.00 90.00 83 LEU A C 1
ATOM 599 O O . LEU A 1 83 ? -3.188 -13.193 2.581 1.00 90.00 83 LEU A O 1
ATOM 603 N N . LEU A 1 84 ? -2.001 -14.314 1.045 1.00 93.12 84 LEU A N 1
ATOM 604 C CA . LEU A 1 84 ? -2.483 -15.632 1.467 1.00 93.12 84 LEU A CA 1
ATOM 605 C C . LEU A 1 84 ? -2.073 -15.945 2.910 1.00 93.12 84 LEU A C 1
ATOM 607 O O . LEU A 1 84 ? -2.903 -16.379 3.709 1.00 93.12 84 LEU A O 1
ATOM 611 N N . VAL A 1 85 ? -0.813 -15.680 3.265 1.00 93.25 85 VAL A N 1
ATOM 612 C CA . VAL A 1 85 ? -0.288 -15.908 4.619 1.00 93.25 85 VAL A CA 1
ATOM 613 C C . VAL A 1 85 ? -1.001 -15.022 5.640 1.00 93.25 85 VAL A C 1
ATOM 615 O O . VAL A 1 85 ? -1.470 -15.515 6.666 1.00 93.25 85 VAL A O 1
ATOM 618 N N . THR A 1 86 ? -1.133 -13.723 5.368 1.00 88.19 86 THR A N 1
ATOM 619 C CA . THR A 1 86 ? -1.811 -12.790 6.285 1.00 88.19 86 THR A CA 1
ATOM 620 C C . THR A 1 86 ? -3.300 -13.098 6.429 1.00 88.19 86 THR A C 1
ATOM 622 O O . THR A 1 86 ? -3.807 -13.101 7.554 1.00 88.19 86 THR A O 1
ATOM 625 N N . GLY A 1 87 ? -3.983 -13.456 5.338 1.00 88.69 87 GLY A N 1
ATOM 626 C CA . GLY A 1 87 ? -5.370 -13.921 5.361 1.00 88.69 87 GLY A CA 1
ATOM 627 C C . GLY A 1 87 ? -5.552 -15.200 6.183 1.00 88.69 87 GLY A C 1
ATOM 628 O O . GLY A 1 87 ? -6.427 -15.258 7.051 1.00 88.69 87 GLY A O 1
ATOM 629 N N . ALA A 1 88 ? -4.689 -16.203 5.985 1.00 92.31 88 ALA A N 1
ATOM 630 C CA . ALA A 1 88 ? -4.714 -17.445 6.756 1.00 92.31 88 ALA A CA 1
ATOM 631 C C . ALA A 1 88 ? -4.473 -17.192 8.252 1.00 92.31 88 ALA A C 1
ATOM 633 O O . ALA A 1 88 ? -5.239 -17.671 9.088 1.00 92.31 88 ALA A O 1
ATOM 634 N N . MET A 1 89 ? -3.467 -16.385 8.606 1.00 89.88 89 MET A N 1
ATOM 635 C CA . MET A 1 89 ? -3.212 -16.001 10.000 1.00 89.88 89 MET A CA 1
ATOM 63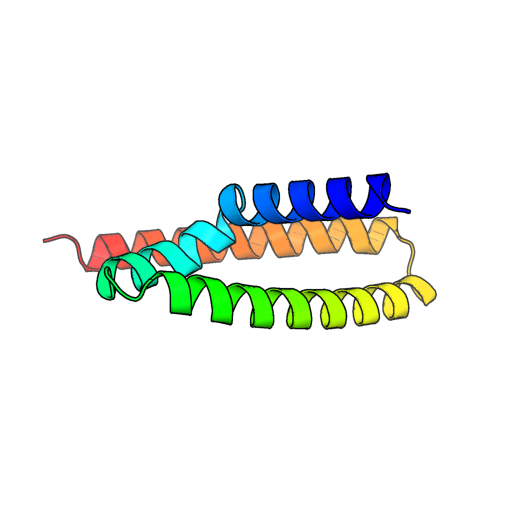6 C C . MET A 1 89 ? -4.405 -15.273 10.627 1.00 89.88 89 MET A C 1
ATOM 638 O O . MET A 1 89 ? -4.757 -15.551 11.775 1.00 89.88 89 MET A O 1
ATOM 642 N N . GLY A 1 90 ? -5.041 -14.359 9.887 1.00 86.69 90 GLY A N 1
ATOM 643 C CA . GLY A 1 90 ? -6.246 -13.658 10.331 1.00 86.69 90 GLY A CA 1
ATOM 644 C C . GLY A 1 90 ? -7.396 -14.621 10.632 1.00 86.69 90 GLY A C 1
ATOM 645 O O . GLY A 1 90 ? -8.005 -14.544 11.700 1.00 86.69 90 GLY A O 1
ATOM 646 N N . LEU A 1 91 ? -7.637 -15.584 9.737 1.00 89.00 91 LEU A N 1
ATOM 647 C CA . LEU A 1 91 ? -8.666 -16.609 9.910 1.00 89.00 91 LEU A CA 1
ATOM 648 C C . LEU A 1 91 ? -8.382 -17.523 11.111 1.00 89.00 91 LEU A C 1
ATOM 650 O O . LEU A 1 91 ? -9.287 -17.800 11.898 1.00 89.00 91 LEU A O 1
ATOM 654 N N . LEU A 1 92 ? -7.135 -17.975 11.270 1.00 91.12 92 LEU A N 1
ATOM 655 C CA . LEU A 1 92 ? -6.718 -18.819 12.394 1.00 91.12 92 LEU A CA 1
ATOM 656 C C . LEU A 1 92 ? -6.915 -18.102 13.733 1.00 91.12 92 LEU A C 1
ATOM 658 O O . LEU A 1 92 ? -7.488 -18.675 14.658 1.00 91.12 92 LEU A O 1
ATOM 662 N N . ARG A 1 93 ? -6.510 -16.828 13.822 1.00 87.56 93 ARG A N 1
ATOM 663 C CA . ARG A 1 93 ? -6.724 -16.005 15.020 1.00 87.56 93 ARG A CA 1
ATOM 664 C C . ARG A 1 93 ? -8.207 -15.829 15.321 1.00 87.56 93 ARG A C 1
ATOM 666 O O . ARG A 1 93 ? -8.613 -16.028 16.457 1.00 87.56 93 ARG A O 1
ATOM 673 N N . TRP A 1 94 ? -9.029 -15.515 14.323 1.00 84.44 94 TRP A N 1
ATOM 674 C CA . TRP A 1 94 ? -10.472 -15.383 14.528 1.00 84.44 94 TRP A CA 1
ATOM 675 C C . TRP A 1 94 ? -11.115 -16.673 15.055 1.00 84.44 94 TRP A C 1
ATOM 677 O O . TRP A 1 94 ? -11.944 -16.605 15.957 1.00 84.44 94 TRP A O 1
ATOM 687 N N . ARG A 1 95 ? -10.703 -17.848 14.555 1.00 88.81 95 ARG A N 1
ATOM 688 C CA . ARG A 1 95 ? -11.181 -19.140 15.079 1.00 88.81 95 ARG A CA 1
ATOM 689 C C . ARG A 1 95 ? -10.795 -19.357 16.543 1.00 88.81 95 ARG A C 1
ATOM 691 O O . ARG A 1 95 ? -11.594 -19.916 17.278 1.00 88.81 95 ARG A O 1
ATOM 698 N N . ALA A 1 96 ? -9.612 -18.908 16.961 1.00 88.31 96 ALA A N 1
ATOM 699 C CA . ALA A 1 96 ? -9.146 -19.038 18.343 1.00 88.31 96 ALA A CA 1
ATOM 700 C C . ALA A 1 96 ? -9.861 -18.097 19.335 1.00 88.31 96 ALA A C 1
ATOM 702 O O . ALA A 1 96 ? -9.907 -18.397 20.522 1.00 88.31 96 ALA A O 1
ATOM 703 N N . TYR A 1 97 ? -10.412 -16.973 18.861 1.00 80.94 97 TYR A N 1
ATOM 704 C CA . TYR A 1 97 ? -11.168 -16.003 19.670 1.00 80.94 97 TYR A CA 1
ATOM 705 C C . TYR A 1 97 ? -12.691 -16.105 19.483 1.00 80.94 97 TYR A C 1
ATOM 707 O O . TYR A 1 97 ? -13.425 -15.248 19.981 1.00 80.94 97 TYR A O 1
ATOM 715 N N . ARG A 1 98 ? -13.182 -17.108 18.741 1.00 68.06 98 ARG A N 1
ATOM 716 C CA . ARG A 1 98 ? -14.620 -17.377 18.647 1.00 68.06 98 ARG A CA 1
ATOM 717 C C . ARG A 1 98 ? -15.115 -17.882 20.014 1.00 68.06 98 ARG A C 1
ATOM 719 O O . ARG A 1 98 ? -14.481 -18.796 20.538 1.00 68.06 98 ARG A O 1
ATOM 726 N N . PRO A 1 99 ? -16.180 -17.286 20.582 1.00 59.69 99 PRO A N 1
ATOM 727 C CA . PRO A 1 99 ? -16.783 -17.759 21.826 1.00 59.69 99 PRO A CA 1
ATOM 728 C C . PRO A 1 99 ? -17.391 -19.155 21.670 1.00 59.69 99 PRO A C 1
ATOM 730 O O . PRO A 1 99 ? -17.789 -19.504 20.530 1.00 59.69 99 PRO A O 1
#